Protein AF-A0A659UUJ9-F1 (afdb_monomer)

Foldseek 3Di:
DVVVVVVLVVVLLVQLQDDPDRDDSVLLVQLVCVVVPNPDDDPPDPSSVCSVVPRNVVSVVVCVVVVVLVVVLVVQCVVVVNNPDHPVVVCPVVVVD

Secondary structure (DSSP, 8-state):
-HHHHHHHHHHHHHHHH-SSS---HHHHHHHHHHHTT-------STHHHHIIIIIHHHHHHHHHHHHHHHHHHHHHHHHHT-TT--GGGGTHHHHH-

Solvent-accessible surface area (backbone atoms only — not comparable to full-atom values): 5679 Å² total; per-residue (Å²): 110,68,67,60,54,52,51,50,54,54,51,49,54,49,56,53,30,55,63,101,59,85,48,58,66,69,56,53,51,46,37,50,35,46,75,73,68,42,94,58,81,84,75,89,55,76,63,44,54,49,39,60,77,49,32,47,58,49,49,53,48,50,51,53,51,52,52,50,52,51,51,49,30,54,49,42,17,62,76,68,71,32,91,81,46,52,60,69,80,73,46,56,55,71,75,71,108

Structure (mmCIF, N/CA/C/O backbone):
data_AF-A0A659UUJ9-F1
#
_entry.id   AF-A0A659UUJ9-F1
#
loop_
_atom_site.group_PDB
_atom_site.id
_atom_site.type_symbol
_atom_site.label_atom_id
_atom_site.label_alt_id
_atom_site.label_comp_id
_atom_site.label_asym_id
_atom_site.label_entity_id
_atom_site.label_seq_id
_atom_site.pdbx_PDB_ins_code
_atom_site.Cartn_x
_atom_site.Cartn_y
_atom_site.Cartn_z
_atom_site.occupancy
_atom_site.B_iso_or_equiv
_atom_site.auth_seq_id
_atom_site.auth_comp_id
_atom_site.auth_asym_id
_atom_site.auth_atom_id
_atom_site.pdbx_PDB_model_num
ATOM 1 N N . MET A 1 1 ? -13.299 11.696 -2.032 1.00 65.62 1 MET A N 1
ATOM 2 C CA . MET A 1 1 ? -13.043 10.330 -2.555 1.00 65.62 1 MET A CA 1
ATOM 3 C C . MET A 1 1 ? -12.061 10.342 -3.725 1.00 65.62 1 MET A C 1
ATOM 5 O O . MET A 1 1 ? -11.070 9.630 -3.665 1.00 65.62 1 MET A O 1
ATOM 9 N N . THR A 1 2 ? -12.264 11.191 -4.737 1.00 79.38 2 THR A N 1
ATOM 10 C CA . THR A 1 2 ? -11.371 11.324 -5.908 1.00 79.38 2 THR A CA 1
ATOM 11 C C . THR A 1 2 ? -9.923 11.687 -5.556 1.00 79.38 2 THR A C 1
ATOM 13 O O . THR A 1 2 ? -9.003 11.085 -6.098 1.00 79.38 2 THR A O 1
ATOM 16 N N . ALA A 1 3 ? -9.708 12.593 -4.595 1.00 87.31 3 ALA A N 1
ATOM 17 C CA . ALA A 1 3 ? -8.363 12.960 -4.135 1.00 87.31 3 ALA A CA 1
ATOM 18 C C . ALA A 1 3 ? -7.596 11.779 -3.503 1.00 87.31 3 ALA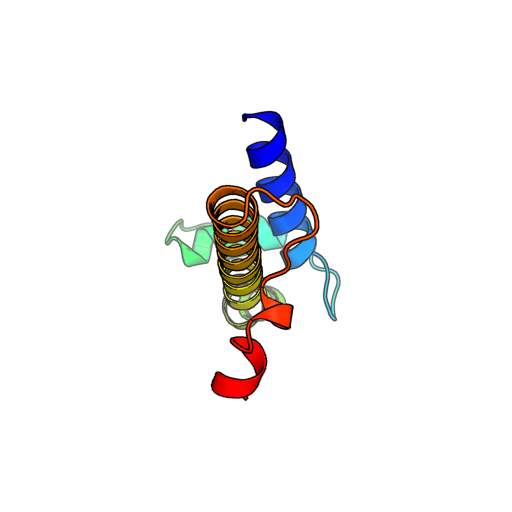 A C 1
ATOM 20 O O . ALA A 1 3 ? -6.414 11.600 -3.772 1.00 87.31 3 ALA A O 1
ATOM 21 N N . GLY A 1 4 ? -8.277 10.942 -2.710 1.00 86.06 4 GLY A N 1
ATOM 22 C CA . GLY A 1 4 ? -7.667 9.769 -2.072 1.00 86.06 4 GLY A CA 1
ATOM 23 C C . GLY A 1 4 ? -7.303 8.679 -3.079 1.00 86.06 4 GLY A C 1
ATOM 24 O O . GLY A 1 4 ? -6.206 8.133 -3.020 1.00 86.06 4 GLY A O 1
ATOM 25 N N . ALA A 1 5 ? -8.181 8.416 -4.052 1.00 87.81 5 ALA A N 1
ATOM 26 C CA . ALA A 1 5 ? -7.889 7.488 -5.143 1.00 87.81 5 ALA A CA 1
ATOM 27 C C . ALA A 1 5 ? -6.720 7.981 -6.015 1.00 87.81 5 ALA A C 1
ATOM 29 O O . ALA A 1 5 ? -5.822 7.206 -6.332 1.00 87.81 5 ALA A O 1
ATOM 30 N N . GLY A 1 6 ? -6.689 9.278 -6.341 1.00 90.75 6 GLY A N 1
ATOM 31 C CA . GLY A 1 6 ? -5.578 9.885 -7.077 1.00 90.75 6 GLY A CA 1
ATOM 32 C C . GLY A 1 6 ? -4.246 9.772 -6.331 1.00 90.75 6 GLY A C 1
ATOM 33 O O . GLY A 1 6 ? -3.246 9.366 -6.920 1.00 90.75 6 GLY A O 1
ATOM 34 N N . ALA A 1 7 ? -4.239 10.051 -5.024 1.00 91.06 7 ALA A N 1
ATOM 35 C CA . ALA A 1 7 ? -3.053 9.894 -4.186 1.00 91.06 7 ALA A CA 1
ATOM 36 C C . ALA A 1 7 ? -2.584 8.432 -4.107 1.00 91.06 7 ALA A C 1
ATOM 38 O O . ALA A 1 7 ? -1.388 8.175 -4.212 1.00 91.06 7 ALA A O 1
ATOM 39 N N . LEU A 1 8 ? -3.509 7.471 -3.983 1.00 90.25 8 LEU A N 1
ATOM 40 C CA . LEU A 1 8 ? -3.184 6.043 -3.961 1.00 90.25 8 LEU A CA 1
ATOM 41 C C . LEU A 1 8 ? -2.487 5.607 -5.254 1.00 90.25 8 LEU A C 1
ATOM 43 O O . LEU A 1 8 ? -1.453 4.948 -5.196 1.00 90.25 8 LEU A O 1
ATOM 47 N N . VAL A 1 9 ? -3.023 6.003 -6.412 1.00 88.38 9 VAL A N 1
ATOM 48 C CA . VAL A 1 9 ? -2.428 5.678 -7.717 1.00 88.38 9 VAL A CA 1
ATOM 49 C C . VAL A 1 9 ? -1.048 6.319 -7.858 1.00 88.38 9 VAL A C 1
ATOM 51 O O . VAL A 1 9 ? -0.097 5.640 -8.242 1.00 88.38 9 VAL A O 1
ATOM 54 N N . ALA A 1 10 ? -0.904 7.596 -7.493 1.00 88.81 10 ALA A N 1
ATOM 55 C CA . ALA A 1 10 ? 0.383 8.288 -7.547 1.00 88.81 10 ALA A CA 1
ATOM 56 C C . ALA A 1 10 ? 1.438 7.622 -6.644 1.00 88.81 10 ALA A C 1
ATOM 58 O O . ALA A 1 10 ? 2.567 7.393 -7.079 1.00 88.81 10 ALA A O 1
ATOM 59 N N . LEU A 1 11 ? 1.069 7.255 -5.413 1.00 90.25 11 LEU A N 1
ATOM 60 C CA . LEU A 1 11 ? 1.956 6.565 -4.474 1.00 90.25 11 LEU A CA 1
ATOM 61 C C . LEU A 1 11 ? 2.277 5.132 -4.913 1.00 90.25 11 LEU A C 1
ATOM 63 O O . LEU A 1 11 ? 3.403 4.683 -4.711 1.00 90.25 11 LEU A O 1
ATOM 67 N N . ALA A 1 12 ? 1.336 4.423 -5.540 1.00 88.00 12 ALA A N 1
ATOM 68 C CA . ALA A 1 12 ? 1.580 3.094 -6.092 1.00 88.00 12 ALA A CA 1
ATOM 69 C C . ALA A 1 12 ? 2.602 3.151 -7.238 1.00 88.00 12 ALA A C 1
ATOM 71 O O . ALA A 1 12 ? 3.570 2.392 -7.233 1.00 88.00 12 ALA A O 1
ATOM 72 N N . LEU A 1 13 ? 2.449 4.100 -8.167 1.00 85.38 13 LEU A N 1
ATOM 73 C CA . LEU A 1 13 ? 3.423 4.326 -9.240 1.00 85.38 13 LEU A CA 1
ATOM 74 C C . LEU A 1 13 ? 4.796 4.716 -8.680 1.00 85.38 13 LEU A C 1
ATOM 76 O O . LEU A 1 13 ? 5.811 4.170 -9.110 1.00 85.38 13 LEU A O 1
ATOM 80 N N . LEU A 1 14 ? 4.832 5.598 -7.676 1.00 86.56 14 LEU A N 1
ATOM 81 C CA . LEU A 1 14 ? 6.069 5.987 -7.002 1.00 86.56 14 LEU A CA 1
ATOM 82 C C . LEU A 1 14 ? 6.738 4.790 -6.308 1.00 86.56 14 LEU A C 1
ATOM 84 O O . LEU A 1 14 ? 7.946 4.610 -6.435 1.00 86.56 14 LEU A O 1
ATOM 88 N N . SER A 1 15 ? 5.956 3.942 -5.632 1.00 86.25 15 SER A N 1
ATOM 89 C CA . SER A 1 15 ? 6.432 2.718 -4.976 1.00 86.25 15 SER A CA 1
ATOM 90 C C . SER A 1 15 ? 7.013 1.706 -5.963 1.00 86.25 15 SER A C 1
ATOM 92 O O . SER A 1 15 ? 7.892 0.939 -5.577 1.00 86.25 15 SER A O 1
ATOM 94 N N . ILE A 1 16 ? 6.510 1.662 -7.198 1.00 83.75 16 ILE A N 1
ATOM 95 C CA . ILE A 1 16 ? 7.024 0.771 -8.243 1.00 83.75 16 ILE A CA 1
ATOM 96 C C . ILE A 1 16 ? 8.269 1.381 -8.908 1.00 83.75 16 ILE A C 1
ATOM 98 O O . ILE A 1 16 ? 9.215 0.655 -9.221 1.00 83.75 16 ILE A O 1
ATOM 102 N N . ALA A 1 17 ? 8.314 2.703 -9.090 1.00 81.44 17 ALA A N 1
ATOM 103 C CA . ALA A 1 17 ? 9.457 3.406 -9.679 1.00 81.44 17 ALA A CA 1
ATOM 104 C C . ALA A 1 17 ? 10.688 3.423 -8.750 1.00 81.44 17 ALA A C 1
ATOM 106 O O . ALA A 1 17 ? 11.818 3.205 -9.203 1.00 81.44 17 ALA A O 1
ATOM 107 N N . TYR A 1 18 ? 10.481 3.616 -7.444 1.00 80.19 18 TYR A N 1
ATOM 108 C CA . TYR A 1 18 ? 11.549 3.628 -6.444 1.00 80.19 18 TYR A CA 1
ATOM 109 C C . TYR A 1 18 ? 11.926 2.215 -5.974 1.00 80.19 18 TYR A C 1
ATOM 111 O O . TYR A 1 18 ? 11.094 1.443 -5.505 1.00 80.19 18 TYR A O 1
ATOM 119 N N . GLY A 1 19 ? 13.215 1.880 -6.059 1.00 72.31 19 GLY A N 1
ATOM 120 C CA . GLY A 1 19 ? 13.772 0.616 -5.575 1.00 72.31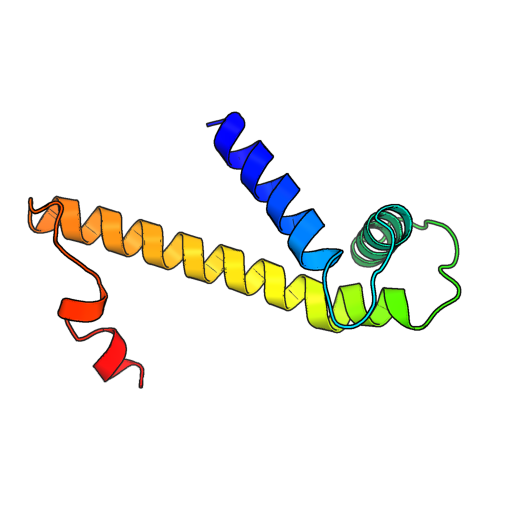 19 GLY A CA 1
ATOM 121 C C . GLY A 1 19 ? 15.299 0.589 -5.680 1.00 72.31 19 GLY A C 1
ATOM 122 O O . GLY A 1 19 ? 15.926 1.640 -5.768 1.00 72.31 19 GLY A O 1
ATOM 123 N N . SER A 1 20 ? 15.902 -0.606 -5.693 1.00 67.06 20 SER A N 1
ATOM 124 C CA . SER A 1 20 ? 17.368 -0.788 -5.782 1.00 67.06 20 SER A CA 1
ATOM 125 C C . SER A 1 20 ? 17.995 -0.202 -7.053 1.00 67.06 20 SER A C 1
ATOM 127 O O . SER A 1 20 ? 19.175 0.131 -7.068 1.00 67.06 20 SER A O 1
ATOM 129 N N . THR A 1 21 ? 17.195 -0.052 -8.106 1.00 73.75 21 THR A N 1
ATOM 130 C CA . THR A 1 21 ? 17.525 0.659 -9.340 1.00 73.75 21 THR A CA 1
ATOM 131 C C . THR A 1 21 ? 16.395 1.630 -9.664 1.00 73.75 21 THR A C 1
ATOM 133 O O . THR A 1 21 ? 15.217 1.269 -9.583 1.00 73.75 21 THR A O 1
ATOM 136 N N . LEU A 1 22 ? 16.732 2.872 -10.008 1.00 69.69 22 LEU A N 1
ATOM 137 C CA . LEU A 1 22 ? 15.748 3.833 -10.501 1.00 69.69 22 LEU A CA 1
ATOM 138 C C . LEU A 1 22 ? 15.315 3.396 -11.900 1.00 69.69 22 LEU A C 1
ATOM 140 O O . LEU A 1 22 ? 16.137 3.329 -12.811 1.00 69.69 22 LEU A O 1
ATOM 144 N N . ILE A 1 23 ? 14.034 3.059 -12.040 1.00 75.56 23 ILE A N 1
ATOM 145 C CA . ILE A 1 23 ? 13.422 2.685 -13.315 1.00 75.56 23 ILE A CA 1
ATOM 146 C C . ILE A 1 23 ? 12.548 3.872 -13.737 1.00 75.56 23 ILE A C 1
ATOM 148 O O . ILE A 1 23 ? 11.711 4.301 -12.9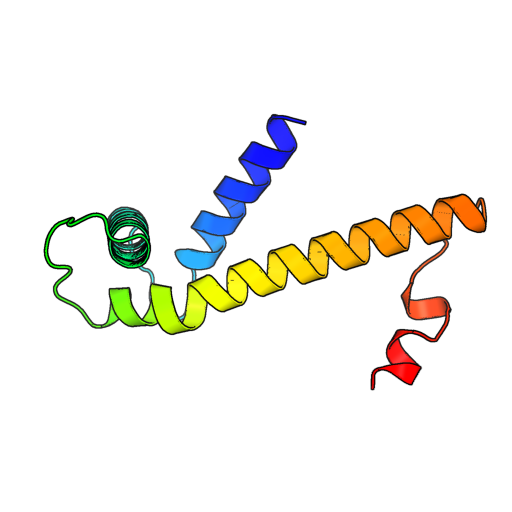34 1.00 75.56 23 ILE A O 1
ATOM 152 N N . PRO A 1 24 ? 12.750 4.451 -14.935 1.00 77.12 24 PRO A N 1
ATOM 153 C CA . PRO A 1 24 ? 11.959 5.591 -15.379 1.00 77.12 24 PRO A CA 1
ATOM 154 C C . PRO A 1 24 ? 10.479 5.203 -15.501 1.00 77.12 24 PRO A C 1
ATOM 156 O O . PRO A 1 24 ? 10.140 4.053 -15.779 1.00 77.12 24 PRO A O 1
ATOM 159 N N . LEU A 1 25 ? 9.579 6.171 -15.292 1.00 71.81 25 LEU A N 1
ATOM 160 C CA . LEU A 1 25 ? 8.132 5.912 -15.287 1.00 71.81 25 LEU A CA 1
ATOM 161 C C . LEU A 1 25 ? 7.624 5.324 -16.613 1.00 71.81 25 LEU A C 1
ATOM 163 O O . LEU A 1 25 ? 6.673 4.548 -16.593 1.00 71.81 25 LEU A O 1
ATOM 167 N N . SER A 1 26 ? 8.264 5.659 -17.738 1.00 73.56 26 SER A N 1
ATOM 168 C CA . SER A 1 26 ? 7.965 5.072 -19.051 1.00 73.56 26 SER A CA 1
ATOM 169 C C . SER A 1 26 ? 8.085 3.549 -19.035 1.00 73.56 26 SER A C 1
ATOM 171 O O . SER A 1 26 ? 7.191 2.852 -19.506 1.00 73.56 26 SER A O 1
ATOM 173 N N . ASP A 1 27 ? 9.148 3.031 -18.421 1.00 74.94 27 ASP A N 1
ATOM 174 C CA . ASP A 1 27 ? 9.450 1.600 -18.386 1.00 74.94 27 ASP A CA 1
ATOM 175 C C . ASP A 1 27 ? 8.541 0.874 -17.390 1.00 74.94 27 ASP A C 1
ATOM 177 O O . ASP A 1 27 ? 8.197 -0.288 -17.594 1.00 74.94 27 ASP A O 1
ATOM 181 N N . VAL A 1 28 ? 8.111 1.562 -16.326 1.00 75.56 28 VAL A N 1
ATOM 182 C CA . VAL A 1 28 ? 7.107 1.048 -15.382 1.00 75.56 28 VAL A CA 1
ATOM 183 C C . VAL A 1 28 ? 5.752 0.880 -16.068 1.00 75.56 28 VAL A C 1
ATOM 185 O O . VAL A 1 28 ? 5.120 -0.165 -15.906 1.00 75.56 28 VAL A O 1
ATOM 188 N N . ILE A 1 29 ? 5.313 1.881 -16.839 1.00 76.69 29 ILE A N 1
ATOM 189 C CA . ILE A 1 29 ? 4.039 1.838 -17.572 1.00 76.69 29 ILE A CA 1
ATOM 190 C C . ILE A 1 29 ? 4.079 0.740 -18.637 1.00 76.69 29 ILE A C 1
ATOM 192 O O . ILE A 1 29 ? 3.164 -0.078 -18.680 1.00 76.69 29 ILE A O 1
ATOM 196 N N . ALA A 1 30 ? 5.160 0.651 -19.415 1.00 76.56 30 ALA A N 1
ATOM 197 C CA . ALA A 1 30 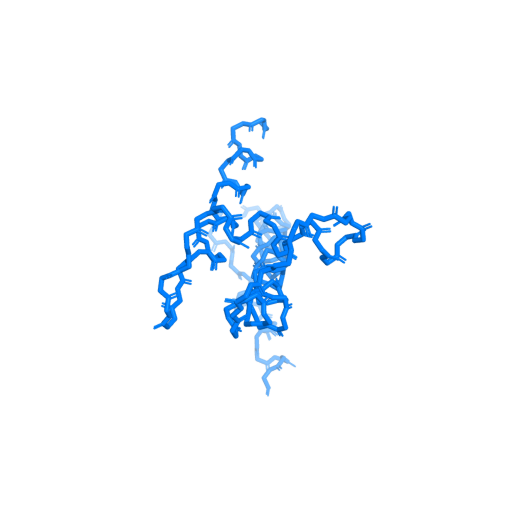? 5.321 -0.397 -20.420 1.00 76.56 30 ALA A CA 1
ATOM 198 C C . ALA A 1 30 ? 5.404 -1.807 -19.788 1.00 76.56 30 ALA A C 1
ATOM 200 O O . ALA A 1 30 ? 4.817 -2.760 -20.303 1.00 76.56 30 ALA A O 1
ATOM 201 N N . ALA A 1 31 ? 6.059 -1.961 -18.628 1.00 76.50 31 ALA A N 1
ATOM 202 C CA . ALA A 1 31 ? 6.117 -3.240 -17.913 1.00 76.50 31 ALA A CA 1
ATOM 203 C C . ALA A 1 31 ? 4.744 -3.659 -17.359 1.00 76.50 31 ALA A C 1
ATOM 205 O O . ALA A 1 31 ? 4.389 -4.838 -17.420 1.00 76.50 31 ALA A O 1
ATOM 206 N N . LEU A 1 32 ? 3.959 -2.701 -16.854 1.00 77.06 32 LEU A N 1
ATOM 207 C CA . LEU A 1 32 ? 2.569 -2.912 -16.442 1.00 77.06 32 LEU A CA 1
ATOM 208 C C . LEU A 1 32 ? 1.669 -3.261 -17.634 1.00 77.06 32 LEU A C 1
ATOM 210 O O . LEU A 1 32 ? 0.884 -4.201 -17.534 1.00 77.06 32 LEU A O 1
ATOM 214 N N . GLY A 1 33 ? 1.812 -2.555 -18.760 1.00 78.38 33 GLY A N 1
ATOM 215 C CA . GLY A 1 33 ? 1.095 -2.841 -20.005 1.00 78.38 33 GLY A CA 1
ATOM 216 C C . GLY A 1 33 ? 1.323 -4.280 -20.459 1.00 78.38 33 GLY A C 1
ATOM 217 O O . GLY A 1 33 ? 0.363 -5.029 -20.653 1.00 78.38 33 GLY A O 1
ATOM 218 N N . ARG A 1 34 ? 2.587 -4.720 -20.468 1.00 74.38 34 ARG A N 1
ATOM 219 C CA . ARG A 1 34 ? 2.951 -6.109 -20.768 1.00 74.38 34 ARG A CA 1
ATOM 220 C C . ARG A 1 34 ? 2.341 -7.110 -19.785 1.00 74.38 34 ARG A C 1
ATOM 222 O O . ARG A 1 34 ? 1.862 -8.158 -20.208 1.00 74.38 34 ARG A O 1
ATOM 229 N N . ALA A 1 35 ? 2.346 -6.811 -18.484 1.00 72.88 35 ALA A N 1
ATOM 230 C CA . ALA A 1 35 ? 1.771 -7.695 -17.465 1.00 72.88 35 ALA A CA 1
ATOM 231 C C . ALA A 1 35 ? 0.252 -7.894 -17.632 1.00 72.88 35 ALA A C 1
ATOM 233 O O . ALA A 1 35 ? -0.273 -8.940 -17.258 1.00 72.88 35 ALA A O 1
ATOM 234 N N . VAL A 1 36 ? -0.441 -6.911 -18.214 1.00 77.50 36 VAL A N 1
ATOM 235 C CA . VAL A 1 36 ? -1.886 -6.954 -18.504 1.00 77.50 36 VAL A CA 1
ATOM 236 C C . VAL A 1 36 ? -2.181 -7.513 -19.911 1.00 77.50 36 VAL A C 1
ATOM 238 O O . VAL A 1 36 ? -3.340 -7.709 -20.266 1.00 77.50 36 VAL A O 1
ATOM 241 N N . GLY A 1 37 ? -1.152 -7.844 -20.699 1.00 72.19 37 GLY A N 1
ATOM 242 C CA . GLY A 1 37 ? -1.300 -8.401 -22.049 1.00 72.19 37 GLY A CA 1
ATOM 243 C C . GLY A 1 37 ? -1.503 -7.352 -23.146 1.00 72.19 37 GLY A C 1
ATOM 244 O O . GLY A 1 37 ? -1.999 -7.685 -24.218 1.00 72.19 37 GLY A O 1
ATOM 245 N N . LEU A 1 38 ? -1.142 -6.092 -22.888 1.00 71.81 38 LEU A N 1
ATOM 246 C CA . LEU A 1 38 ? -1.041 -5.060 -23.918 1.00 71.81 38 LEU A CA 1
ATOM 247 C C . LEU A 1 38 ? 0.357 -5.150 -24.549 1.00 71.81 38 LEU A C 1
ATOM 249 O O . LEU A 1 38 ? 1.362 -4.954 -23.862 1.00 71.81 38 LEU A O 1
ATOM 253 N N . ASP A 1 39 ? 0.412 -5.487 -25.839 1.00 60.78 39 ASP A N 1
ATOM 254 C CA . ASP A 1 39 ? 1.643 -5.572 -26.635 1.00 60.78 39 ASP A CA 1
ATOM 255 C C . ASP A 1 39 ? 2.238 -4.170 -26.861 1.00 60.78 39 ASP A C 1
ATOM 257 O O . ASP A 1 39 ? 2.014 -3.522 -27.883 1.00 60.78 39 ASP A O 1
ATOM 261 N N . GLU A 1 40 ? 2.987 -3.682 -25.875 1.00 63.06 40 GLU A N 1
ATOM 262 C CA . GLU A 1 40 ? 3.826 -2.484 -25.966 1.00 63.06 40 GLU A CA 1
ATOM 263 C C . GLU A 1 40 ? 5.317 -2.860 -26.116 1.00 63.06 40 GLU A C 1
ATOM 265 O O . GLU A 1 40 ? 5.708 -3.983 -25.778 1.00 63.06 40 GLU A O 1
ATOM 270 N N . PRO A 1 41 ? 6.150 -1.968 -26.699 1.00 54.38 41 PRO A N 1
ATOM 271 C CA . PRO A 1 41 ? 7.425 -2.329 -27.314 1.00 54.38 41 PRO A CA 1
ATOM 272 C C . PRO A 1 41 ? 8.408 -2.994 -26.347 1.00 54.38 41 PRO A C 1
ATOM 274 O O . PRO A 1 41 ? 8.434 -2.736 -25.145 1.00 54.38 41 PRO A O 1
ATOM 277 N N . GLU A 1 42 ? 9.241 -3.861 -26.918 1.00 52.94 42 GLU A N 1
ATOM 278 C CA . GLU A 1 42 ? 10.213 -4.712 -26.243 1.00 52.94 42 GLU A CA 1
ATOM 279 C C . GLU A 1 42 ? 11.124 -3.916 -25.288 1.00 52.94 42 GLU A C 1
ATOM 281 O O . GLU A 1 42 ? 12.104 -3.287 -25.694 1.00 52.94 42 GLU A O 1
ATOM 286 N N . ILE A 1 43 ? 10.812 -3.950 -23.986 1.00 55.84 43 ILE A N 1
ATOM 287 C CA . ILE A 1 43 ? 11.701 -3.416 -22.950 1.00 55.84 43 ILE A CA 1
ATOM 288 C C . ILE A 1 43 ? 12.967 -4.276 -22.940 1.00 55.84 43 ILE A C 1
ATOM 290 O O . ILE A 1 43 ? 13.004 -5.378 -22.384 1.00 55.84 43 ILE A O 1
ATOM 294 N N . SER A 1 44 ? 14.021 -3.745 -23.549 1.00 50.56 44 SER A N 1
ATOM 295 C CA . SER A 1 44 ? 15.366 -4.308 -23.531 1.00 50.56 44 SER A CA 1
ATOM 296 C C . SER A 1 44 ? 16.008 -4.086 -22.156 1.00 50.56 44 SER A C 1
ATOM 298 O O . SER A 1 44 ? 16.779 -3.150 -21.963 1.00 50.56 44 SER A O 1
ATOM 300 N N . GLY A 1 45 ? 15.689 -4.922 -21.161 1.00 62.50 45 GLY A N 1
ATOM 301 C CA . GLY A 1 45 ? 16.448 -4.921 -19.907 1.00 62.50 45 GLY A CA 1
ATOM 302 C C . GLY A 1 45 ? 15.883 -5.768 -18.755 1.00 62.50 45 GLY A C 1
ATOM 303 O O . GLY A 1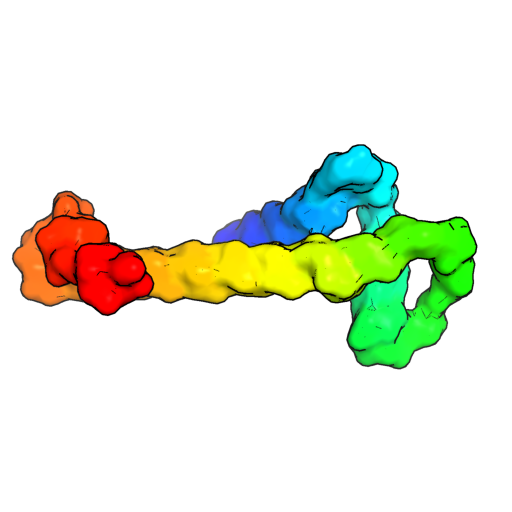 45 ? 14.677 -6.009 -18.685 1.00 62.50 45 GLY A O 1
ATOM 304 N N . PRO A 1 46 ? 16.725 -6.172 -17.778 1.00 63.88 46 PRO A N 1
ATOM 305 C CA . PRO A 1 46 ? 16.300 -6.883 -16.562 1.00 63.88 46 PRO A CA 1
ATOM 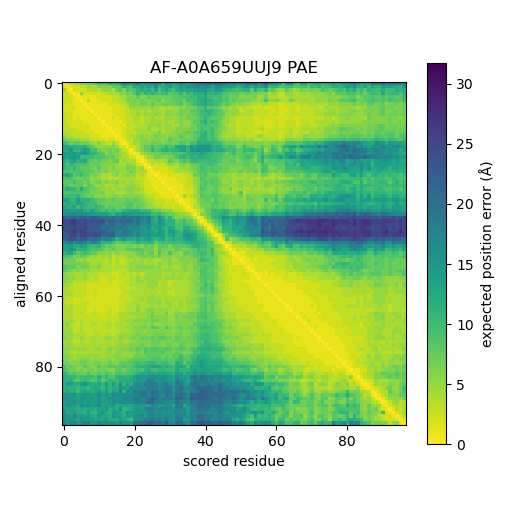306 C C . PRO A 1 46 ? 15.282 -6.118 -15.696 1.00 63.88 46 PRO A C 1
ATOM 308 O O . PRO A 1 46 ? 14.596 -6.722 -14.871 1.00 63.88 46 PRO A O 1
ATOM 311 N N . GLY A 1 47 ? 15.179 -4.793 -15.870 1.00 68.06 47 GLY A N 1
ATOM 312 C CA . GLY A 1 47 ? 14.325 -3.910 -15.071 1.00 68.06 47 GLY A CA 1
ATOM 313 C C . GLY A 1 47 ? 12.834 -4.248 -15.148 1.00 68.06 47 GLY A C 1
ATOM 314 O O . GLY A 1 47 ? 12.171 -4.268 -14.113 1.00 68.06 47 GLY A O 1
ATOM 315 N N . GLY A 1 48 ? 12.320 -4.607 -16.332 1.00 69.81 48 GLY A N 1
ATOM 316 C CA . GLY A 1 48 ? 10.903 -4.958 -16.502 1.00 69.81 48 GLY A CA 1
ATOM 317 C C . GLY A 1 48 ? 10.490 -6.191 -15.690 1.00 69.81 48 GLY A C 1
ATOM 318 O O . GLY A 1 48 ? 9.416 -6.214 -15.096 1.00 69.81 48 GLY A O 1
ATOM 319 N N . LYS A 1 49 ? 11.383 -7.184 -15.570 1.00 72.81 49 LYS A N 1
ATOM 320 C CA . LYS A 1 49 ? 11.145 -8.386 -14.756 1.00 72.81 49 LYS A CA 1
ATOM 321 C C . LYS A 1 49 ? 11.086 -8.062 -13.262 1.00 72.81 49 LYS A C 1
ATOM 323 O O . LYS A 1 49 ? 10.203 -8.538 -12.565 1.00 72.81 49 LYS A O 1
ATOM 328 N N . ILE A 1 50 ? 11.982 -7.198 -12.779 1.00 78.75 50 ILE A N 1
ATOM 329 C CA . ILE A 1 50 ? 11.989 -6.746 -11.376 1.00 78.75 50 ILE A CA 1
ATOM 330 C C . ILE A 1 50 ? 10.682 -6.016 -11.031 1.00 78.75 50 ILE A C 1
ATOM 332 O O . ILE A 1 50 ? 10.158 -6.169 -9.927 1.00 78.75 50 I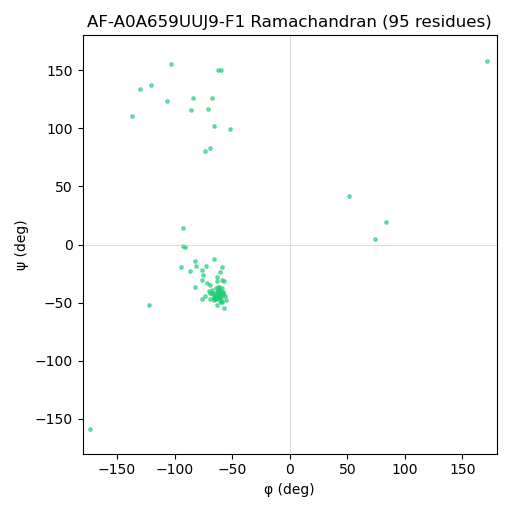LE A O 1
ATOM 336 N N . VAL A 1 51 ? 10.143 -5.229 -11.965 1.00 81.56 51 VAL A N 1
ATOM 337 C CA . VAL A 1 51 ? 8.863 -4.540 -11.768 1.00 81.56 51 VAL A CA 1
ATOM 338 C C . VAL A 1 51 ? 7.727 -5.545 -11.590 1.00 81.56 51 VAL A C 1
ATOM 340 O O . VAL A 1 51 ? 7.018 -5.460 -10.589 1.00 81.56 51 VAL A O 1
ATOM 343 N N . VAL A 1 52 ? 7.585 -6.506 -12.505 1.00 81.56 52 VAL A N 1
ATOM 344 C CA . VAL A 1 52 ? 6.458 -7.455 -12.509 1.00 81.56 52 VAL A CA 1
ATOM 345 C C . VAL A 1 52 ? 6.573 -8.504 -11.399 1.00 81.56 52 VAL A C 1
ATOM 347 O O . VAL A 1 52 ? 5.598 -8.737 -10.691 1.00 81.56 52 VAL A O 1
ATOM 350 N N . ASP A 1 53 ? 7.757 -9.082 -11.190 1.00 82.00 53 ASP A N 1
ATOM 351 C CA . ASP A 1 53 ? 7.925 -10.234 -10.292 1.00 82.00 53 ASP A CA 1
ATOM 352 C C . ASP A 1 53 ? 8.153 -9.838 -8.823 1.00 82.00 53 ASP A C 1
ATOM 354 O O . ASP A 1 53 ? 7.907 -10.639 -7.923 1.00 82.00 53 ASP A O 1
ATOM 358 N N . LEU A 1 54 ? 8.635 -8.618 -8.546 1.00 85.12 54 LEU A N 1
ATOM 359 C CA . LEU A 1 54 ? 8.992 -8.187 -7.184 1.00 85.12 54 LEU A CA 1
ATOM 360 C C . LEU A 1 54 ? 8.240 -6.937 -6.727 1.00 85.12 54 LEU A C 1
ATOM 362 O O . LEU A 1 54 ? 7.670 -6.928 -5.633 1.00 85.12 54 LEU A O 1
ATOM 366 N N . ARG A 1 55 ? 8.261 -5.857 -7.518 1.00 86.56 55 ARG A N 1
ATOM 367 C CA . ARG A 1 55 ? 7.729 -4.559 -7.061 1.00 86.56 55 ARG A CA 1
ATOM 368 C C . ARG A 1 55 ? 6.208 -4.528 -7.083 1.00 86.56 55 ARG A C 1
ATOM 370 O O . ARG A 1 55 ? 5.603 -4.150 -6.087 1.00 86.56 55 ARG A O 1
ATOM 377 N N . LEU A 1 56 ? 5.602 -4.987 -8.173 1.00 85.69 56 LEU A N 1
ATOM 378 C CA . LEU A 1 56 ? 4.154 -5.048 -8.337 1.00 85.69 56 LEU A CA 1
ATOM 379 C C . LEU A 1 56 ? 3.462 -5.869 -7.229 1.00 85.69 56 LEU A C 1
ATOM 381 O O . LEU A 1 56 ? 2.603 -5.303 -6.548 1.00 85.69 56 LEU A O 1
ATOM 385 N N . PRO A 1 57 ? 3.838 -7.140 -6.962 1.00 89.06 57 PRO A N 1
ATOM 386 C CA . PRO A 1 57 ? 3.208 -7.916 -5.894 1.00 89.06 57 PRO A CA 1
ATOM 387 C C . PRO A 1 57 ? 3.418 -7.276 -4.517 1.00 89.06 57 PRO A C 1
ATOM 389 O O . PRO A 1 57 ? 2.495 -7.256 -3.705 1.00 89.06 57 PRO A O 1
ATOM 392 N N . ARG A 1 58 ? 4.589 -6.675 -4.259 1.00 90.00 58 ARG A N 1
ATOM 393 C CA . ARG A 1 58 ? 4.858 -5.951 -3.007 1.00 90.00 58 ARG A CA 1
ATOM 394 C C . ARG A 1 58 ? 3.949 -4.732 -2.835 1.00 90.00 58 ARG A C 1
ATOM 396 O O . ARG A 1 58 ? 3.425 -4.527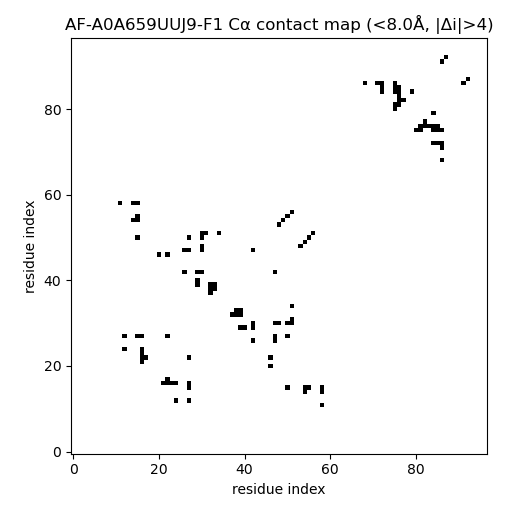 -1.743 1.00 90.00 58 ARG A O 1
ATOM 403 N N . THR A 1 59 ? 3.762 -3.926 -3.879 1.00 90.94 59 THR A N 1
ATOM 404 C CA . THR A 1 59 ? 2.884 -2.748 -3.835 1.00 90.94 59 THR A CA 1
ATOM 405 C C . THR A 1 59 ? 1.427 -3.159 -3.626 1.00 90.94 59 THR A C 1
ATOM 407 O O . THR A 1 59 ? 0.750 -2.561 -2.794 1.00 90.94 59 THR A O 1
ATOM 410 N N . ILE A 1 60 ? 0.961 -4.219 -4.295 1.00 91.94 60 ILE A N 1
ATOM 411 C CA . ILE A 1 60 ? -0.387 -4.772 -4.083 1.00 91.94 60 ILE A CA 1
ATOM 412 C C . ILE A 1 60 ? -0.561 -5.217 -2.626 1.00 91.94 60 ILE A C 1
ATOM 414 O O . ILE A 1 60 ? -1.518 -4.804 -1.972 1.00 91.94 60 ILE A O 1
ATOM 418 N N . LEU A 1 61 ? 0.389 -5.991 -2.089 1.00 93.44 61 LEU A N 1
ATOM 419 C CA . LEU A 1 61 ? 0.359 -6.422 -0.689 1.00 93.44 61 LEU A CA 1
ATOM 420 C C . LEU A 1 61 ? 0.318 -5.231 0.274 1.00 93.44 61 LEU A C 1
ATOM 422 O O . LEU A 1 61 ? -0.479 -5.239 1.208 1.00 93.44 61 LEU A O 1
ATOM 426 N N . ALA A 1 62 ? 1.121 -4.191 0.037 1.00 92.69 62 ALA A N 1
ATOM 427 C CA . ALA A 1 62 ? 1.128 -2.994 0.876 1.00 92.69 62 ALA A CA 1
ATOM 428 C C . ALA A 1 62 ? -0.238 -2.285 0.890 1.00 92.69 62 ALA A C 1
ATOM 430 O O . ALA A 1 62 ? -0.708 -1.885 1.956 1.00 92.69 62 ALA A O 1
ATOM 431 N N . ILE A 1 63 ? -0.899 -2.179 -0.269 1.00 93.50 63 ILE A N 1
ATOM 432 C CA . ILE A 1 63 ? -2.242 -1.593 -0.386 1.00 93.50 63 ILE A CA 1
ATOM 433 C C . ILE A 1 63 ? -3.270 -2.454 0.357 1.00 93.50 63 ILE A C 1
ATOM 435 O O . ILE A 1 63 ? -4.065 -1.921 1.130 1.00 93.50 63 ILE A O 1
ATOM 439 N N . CYS A 1 64 ? -3.244 -3.775 0.165 1.00 94.88 64 CYS A N 1
ATOM 440 C CA . CYS A 1 64 ? -4.169 -4.694 0.827 1.00 94.88 64 CYS A CA 1
ATOM 441 C C . CYS A 1 64 ? -4.004 -4.681 2.352 1.00 94.88 64 CYS A C 1
ATOM 443 O O . CYS A 1 64 ? -4.996 -4.578 3.071 1.00 94.88 64 CYS A O 1
ATOM 445 N N . VAL A 1 65 ? -2.766 -4.743 2.849 1.00 93.19 65 VAL A N 1
ATOM 446 C CA . VAL A 1 65 ? -2.468 -4.721 4.289 1.00 93.19 65 VAL A CA 1
ATOM 447 C C . VAL A 1 65 ? -2.845 -3.373 4.899 1.00 93.19 65 VAL A C 1
ATOM 449 O O . VAL A 1 65 ? -3.543 -3.341 5.910 1.00 93.19 65 VAL A O 1
ATOM 452 N N . GLY A 1 66 ? -2.449 -2.258 4.278 1.00 91.38 66 GLY A N 1
ATOM 453 C CA . GLY A 1 66 ? -2.786 -0.918 4.765 1.00 91.38 66 GLY A CA 1
ATOM 454 C C . GLY A 1 66 ? -4.295 -0.655 4.766 1.00 91.38 66 GLY A C 1
ATOM 455 O O . GLY A 1 66 ? -4.836 -0.164 5.756 1.00 91.38 66 GLY A O 1
ATOM 456 N N . GLY A 1 67 ? -4.993 -1.045 3.694 1.00 92.62 67 GLY A N 1
ATOM 457 C CA . GLY A 1 67 ? -6.451 -0.954 3.607 1.00 92.62 67 GLY A CA 1
ATOM 458 C C . GLY A 1 67 ? -7.152 -1.823 4.652 1.00 92.62 67 GLY A C 1
ATOM 459 O O . GLY A 1 67 ? -8.059 -1.348 5.333 1.00 92.62 67 GLY A O 1
ATOM 460 N N . GLY A 1 68 ? -6.693 -3.064 4.837 1.00 91.31 68 GLY A N 1
ATOM 461 C CA . GLY A 1 68 ? -7.211 -3.974 5.858 1.00 91.31 68 GLY A CA 1
ATOM 462 C C . GLY A 1 68 ? -7.043 -3.425 7.275 1.00 91.31 68 GLY A C 1
ATOM 463 O O . GLY A 1 68 ? -8.015 -3.367 8.025 1.00 91.31 68 GLY A O 1
ATOM 464 N N . LEU A 1 69 ? -5.846 -2.946 7.627 1.00 90.06 69 LEU A N 1
ATOM 465 C CA . LEU A 1 69 ? -5.582 -2.327 8.932 1.00 90.06 69 LEU A CA 1
ATOM 466 C C . LEU A 1 69 ? -6.420 -1.060 9.153 1.00 90.06 69 LEU A C 1
ATOM 468 O O . LEU A 1 69 ? -6.942 -0.867 10.249 1.00 90.06 69 LEU A O 1
ATOM 472 N N . GLY A 1 70 ? -6.610 -0.237 8.118 1.00 89.88 70 GLY A N 1
ATOM 473 C CA . GLY A 1 70 ? -7.484 0.937 8.184 1.00 89.88 70 GLY A CA 1
ATOM 474 C C . GLY A 1 70 ? -8.945 0.574 8.469 1.00 89.88 70 GLY A C 1
ATOM 475 O O . GLY A 1 70 ? -9.583 1.208 9.310 1.00 89.88 70 GLY A O 1
ATOM 476 N N . ILE A 1 71 ? -9.463 -0.481 7.827 1.00 92.44 71 ILE A N 1
ATOM 477 C CA . ILE A 1 71 ? -10.821 -0.991 8.080 1.00 92.44 71 ILE A CA 1
ATOM 478 C C . ILE A 1 71 ? -10.941 -1.517 9.514 1.00 92.44 71 ILE A C 1
ATOM 480 O O . ILE A 1 71 ? -11.889 -1.164 10.213 1.00 92.44 71 ILE A O 1
ATOM 484 N N . VAL A 1 72 ? -9.981 -2.326 9.974 1.00 91.25 72 VAL A N 1
ATOM 485 C CA . VAL A 1 72 ? -9.986 -2.864 11.345 1.00 91.25 72 VAL A CA 1
ATOM 486 C C . VAL A 1 72 ? -9.936 -1.732 12.376 1.00 91.25 72 VAL A C 1
ATOM 488 O O . VAL A 1 72 ? -10.711 -1.755 13.330 1.00 91.25 72 VAL A O 1
ATOM 491 N N . GLY A 1 73 ? -9.096 -0.714 12.165 1.00 89.69 73 GLY A N 1
ATOM 492 C CA . GLY A 1 73 ? -9.034 0.468 13.028 1.00 89.69 73 GLY A CA 1
ATOM 493 C C . GLY A 1 73 ? -10.373 1.205 13.105 1.00 89.69 73 GLY A C 1
ATOM 494 O O . GLY A 1 73 ? -10.885 1.430 14.199 1.00 89.69 73 GLY A O 1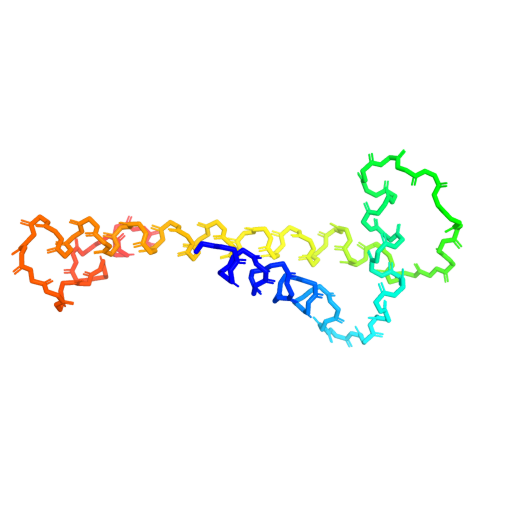
ATOM 495 N N . ALA A 1 74 ? -10.999 1.490 11.958 1.00 90.94 74 ALA A N 1
ATOM 496 C CA . ALA A 1 74 ? -12.303 2.155 11.912 1.00 90.94 74 ALA A CA 1
ATOM 497 C C . ALA A 1 74 ? -13.407 1.344 12.622 1.00 90.94 74 ALA A C 1
ATOM 499 O O . ALA A 1 74 ? -14.239 1.906 13.341 1.00 90.94 74 ALA A O 1
ATOM 500 N N . LEU A 1 75 ? -13.404 0.017 12.460 1.00 91.62 75 LEU A N 1
ATOM 501 C CA . LEU A 1 75 ? -14.346 -0.873 13.142 1.00 91.62 75 LEU A CA 1
ATOM 502 C C . LEU A 1 75 ? -14.141 -0.860 14.659 1.00 91.62 75 LEU A C 1
ATOM 504 O O . LEU A 1 75 ? -15.115 -0.724 15.399 1.00 91.62 75 LEU A O 1
ATOM 508 N N . LEU A 1 76 ? -12.897 -0.959 15.130 1.00 90.50 76 LEU A N 1
ATOM 509 C CA . LEU A 1 76 ? -12.589 -0.950 16.562 1.00 90.50 76 LEU A CA 1
ATOM 510 C C . LEU A 1 76 ? -12.948 0.384 17.209 1.00 90.50 76 LEU A C 1
ATOM 512 O O . LEU A 1 76 ? -13.601 0.384 18.254 1.00 90.50 76 LEU A O 1
ATOM 516 N N . GLN A 1 77 ? -12.605 1.501 16.568 1.00 92.88 77 GLN A N 1
ATOM 517 C CA . GLN A 1 77 ? -12.984 2.838 17.030 1.00 92.88 77 GLN A CA 1
ATOM 518 C C . GLN A 1 77 ? -14.509 2.969 17.144 1.00 92.88 77 GLN A C 1
ATOM 520 O O . GLN A 1 77 ? -15.016 3.448 18.157 1.00 92.88 77 GLN A O 1
ATOM 525 N N . THR A 1 78 ? -15.260 2.442 16.170 1.00 93.19 78 THR A N 1
ATOM 526 C CA . THR A 1 78 ? -16.733 2.489 16.171 1.00 93.19 78 THR A CA 1
ATOM 527 C C . THR A 1 78 ? -17.354 1.609 17.259 1.00 93.19 78 THR A C 1
ATOM 529 O O . THR A 1 78 ? -18.252 2.051 17.978 1.00 93.19 78 THR A O 1
ATOM 532 N N . VAL A 1 79 ? -16.894 0.361 17.395 1.00 93.00 79 VAL A N 1
ATOM 533 C CA . VAL A 1 79 ? -17.444 -0.611 18.358 1.00 93.00 79 VAL A CA 1
ATOM 534 C C . VAL A 1 79 ? -17.148 -0.189 19.793 1.00 93.00 79 VAL A C 1
ATOM 536 O O . VAL A 1 79 ? -18.021 -0.269 20.656 1.00 93.00 79 VAL A O 1
ATOM 539 N N . THR A 1 80 ? -15.931 0.289 20.046 1.00 90.00 80 THR A N 1
ATOM 540 C CA . THR A 1 80 ? -15.522 0.748 21.380 1.00 90.00 80 THR A CA 1
ATOM 541 C C . THR A 1 80 ? -15.974 2.172 21.686 1.00 90.00 80 THR A C 1
ATOM 543 O O . THR A 1 80 ? -15.940 2.573 22.848 1.00 90.00 80 THR A O 1
ATOM 546 N N . ARG A 1 81 ? -16.410 2.925 20.664 1.00 91.06 81 ARG A N 1
ATOM 547 C CA . ARG A 1 81 ? -16.680 4.370 20.735 1.00 91.06 81 ARG A CA 1
ATOM 548 C C . ARG A 1 81 ? -15.497 5.136 21.331 1.00 91.06 81 ARG A C 1
ATOM 550 O O . ARG A 1 81 ? -15.676 6.019 22.168 1.00 91.06 81 ARG A O 1
ATOM 557 N N . ASN A 1 82 ? -14.291 4.749 20.926 1.00 89.44 82 ASN A N 1
ATOM 558 C CA . ASN A 1 82 ? -13.043 5.326 21.396 1.00 89.44 82 ASN A CA 1
ATOM 559 C C . ASN A 1 82 ? -12.090 5.524 20.215 1.00 89.44 82 ASN A C 1
ATOM 561 O O . ASN A 1 82 ? -11.545 4.559 19.682 1.00 89.44 82 ASN A O 1
ATOM 565 N N . ASP A 1 83 ? -11.844 6.781 19.857 1.00 86.06 83 ASP A N 1
ATOM 566 C CA . ASP A 1 83 ? -10.974 7.153 18.734 1.00 86.06 83 ASP A CA 1
ATOM 567 C C . ASP A 1 83 ? -9.497 6.767 18.960 1.00 86.06 83 ASP A C 1
ATOM 569 O O . ASP A 1 83 ? -8.704 6.769 18.022 1.00 86.06 83 ASP A O 1
ATOM 573 N N . LEU A 1 84 ? -9.125 6.389 20.192 1.00 83.31 84 LEU A N 1
ATOM 574 C CA . LEU A 1 84 ? -7.798 5.875 20.552 1.00 83.31 84 LEU A CA 1
ATOM 575 C C . LEU A 1 84 ? -7.697 4.341 20.498 1.00 83.31 84 LEU A C 1
ATOM 577 O O . LEU A 1 84 ? -6.640 3.793 20.811 1.00 83.31 84 LEU A O 1
ATOM 581 N N . ALA A 1 85 ? -8.778 3.630 20.163 1.00 82.44 85 ALA A N 1
ATOM 582 C CA . ALA A 1 85 ? -8.746 2.176 20.056 1.00 82.44 85 ALA A CA 1
ATOM 583 C C . ALA A 1 85 ? -7.869 1.742 18.872 1.00 82.44 85 ALA A C 1
ATOM 585 O O . ALA A 1 85 ? -8.089 2.160 17.734 1.00 82.44 85 ALA A O 1
ATOM 586 N N . ASP A 1 86 ? -6.895 0.875 19.151 1.00 82.44 86 ASP A N 1
ATOM 587 C CA . ASP A 1 86 ? -5.895 0.421 18.188 1.00 82.44 86 ASP A CA 1
ATOM 588 C C . ASP A 1 86 ? -5.940 -1.114 18.007 1.00 82.44 86 ASP A C 1
ATOM 590 O O . ASP A 1 86 ? -6.055 -1.841 19.000 1.00 82.44 86 ASP A O 1
ATOM 594 N N . PRO A 1 87 ? -5.837 -1.637 16.765 1.00 72.06 87 PRO A N 1
ATOM 595 C CA . PRO A 1 87 ? -5.887 -3.074 16.477 1.00 72.06 87 PRO A CA 1
ATOM 596 C C . PRO A 1 87 ? -4.851 -3.929 17.205 1.00 72.06 87 PRO A C 1
ATOM 598 O O . PRO A 1 87 ? -5.124 -5.091 17.524 1.00 72.06 87 PRO A O 1
ATOM 601 N N . PHE A 1 88 ? -3.670 -3.382 17.480 1.00 73.12 88 PHE A N 1
ATOM 602 C CA . PHE A 1 88 ? -2.577 -4.110 18.115 1.00 73.12 88 PHE A CA 1
ATOM 603 C C . PHE A 1 88 ? -2.811 -4.295 19.622 1.00 73.12 88 PHE A C 1
ATOM 605 O O . PHE A 1 88 ? -2.299 -5.254 20.199 1.00 73.12 88 PHE A O 1
ATOM 612 N N . LEU A 1 89 ? -3.652 -3.461 20.247 1.00 69.06 89 LEU A N 1
ATOM 613 C CA . LEU A 1 89 ? -4.008 -3.570 21.669 1.00 69.06 89 LEU A CA 1
ATOM 614 C C . LEU A 1 89 ? -4.948 -4.745 21.982 1.00 69.06 89 LEU A C 1
ATOM 616 O O . LEU A 1 89 ? -5.026 -5.174 23.131 1.00 69.06 89 LEU A O 1
ATOM 620 N N . PHE A 1 90 ? -5.632 -5.300 20.978 1.00 70.69 90 PHE A N 1
ATOM 621 C CA . PHE A 1 90 ? -6.581 -6.410 21.148 1.00 70.69 90 PHE A CA 1
ATOM 622 C C . PHE A 1 90 ? -5.954 -7.802 20.952 1.00 70.69 90 PHE A C 1
ATOM 624 O O . PHE A 1 90 ? -6.671 -8.787 20.791 1.00 70.69 90 PHE A O 1
ATOM 631 N N . GLY A 1 91 ? -4.620 -7.911 20.950 1.00 71.38 91 GLY A N 1
ATOM 632 C CA . GLY A 1 91 ? -3.916 -9.200 20.890 1.00 71.38 91 GLY A CA 1
ATOM 633 C C . GLY A 1 91 ? -3.941 -9.894 19.522 1.00 71.38 91 GLY A C 1
ATOM 634 O O . GLY A 1 91 ? -3.396 -10.987 19.385 1.00 71.38 91 GLY A O 1
ATOM 635 N N . LEU A 1 92 ? -4.502 -9.252 18.490 1.00 76.88 92 LEU A N 1
ATOM 636 C CA . LEU A 1 92 ? -4.548 -9.776 17.118 1.00 76.88 92 LEU A CA 1
ATOM 637 C C . LEU A 1 92 ? -3.143 -10.049 16.559 1.00 76.88 92 LEU A C 1
ATOM 639 O O . LEU A 1 92 ? -2.928 -11.055 15.891 1.00 76.88 92 LEU A O 1
ATOM 643 N N . SER A 1 93 ? -2.166 -9.193 16.882 1.00 77.00 93 SER A N 1
ATOM 644 C CA . SER A 1 93 ? -0.772 -9.397 16.472 1.00 77.00 93 SER A CA 1
ATOM 645 C C . SER A 1 93 ? -0.087 -10.534 17.227 1.00 77.00 93 SER A C 1
ATOM 647 O O . SER A 1 93 ? 0.755 -11.204 16.645 1.00 77.00 93 SER A O 1
ATOM 649 N N . SER A 1 94 ? -0.426 -10.758 18.500 1.00 76.12 94 SER A N 1
ATOM 650 C CA . SER A 1 94 ? 0.149 -11.846 19.302 1.00 76.12 94 SER A CA 1
ATOM 651 C C . SER A 1 94 ? -0.421 -13.213 18.926 1.00 76.12 94 SER A C 1
ATOM 653 O O . SER A 1 94 ? 0.254 -14.210 19.126 1.00 76.12 94 SER A O 1
ATOM 655 N N . GLY A 1 95 ? -1.643 -13.267 18.387 1.00 72.56 95 GLY A N 1
ATOM 656 C CA . GLY A 1 95 ? -2.217 -14.498 17.834 1.00 72.56 95 GLY A CA 1
ATOM 657 C C . GLY A 1 95 ? -1.752 -14.824 16.409 1.00 72.56 95 GLY A C 1
ATOM 658 O O . GLY A 1 95 ? -1.910 -15.959 15.972 1.00 72.56 95 GLY A O 1
ATOM 659 N N . ALA A 1 96 ? -1.217 -13.839 15.680 1.00 79.12 96 ALA A N 1
ATOM 660 C CA . ALA A 1 96 ? -0.700 -14.008 14.321 1.00 79.12 96 ALA A CA 1
ATOM 661 C C . ALA A 1 96 ? 0.817 -14.274 14.258 1.00 79.12 96 ALA A C 1
ATOM 663 O O . ALA A 1 96 ? 1.297 -14.729 13.219 1.00 79.12 96 ALA A O 1
ATOM 664 N N . ALA A 1 97 ? 1.549 -13.936 15.326 1.00 71.19 97 ALA A N 1
ATOM 665 C CA . ALA A 1 97 ? 2.983 -14.180 15.494 1.00 71.19 97 ALA A CA 1
ATOM 666 C C . ALA A 1 97 ? 3.260 -15.623 15.935 1.00 71.19 97 ALA A C 1
ATOM 668 O O . ALA A 1 97 ? 4.277 -16.178 15.463 1.00 71.19 97 ALA A O 1
#

Radius of gyration: 18.01 Å; Cα contacts (8 Å, |Δi|>4): 62; chains: 1; bounding box: 35×28×49 Å

Sequence (97 aa):
MTAGAGALVALALLSIAYGSTLIPLSDVIAALGRAVGLDEPEISGPGGKIVVDLRLPRTILAICVGGGLGIVGALLQTVTRNDLADPFLFGLSSGAA

pLDDT: mean 80.44, std 10.44, range [50.56, 94.88]

Mean predicted aligned error: 8.18 Å